Protein AF-F7JMW2-F1 (afdb_monomer)

Sequence (96 aa):
MTRIVNAYLDLAEMRAEEQVPMKMEDWAEQFEGILRLSKKEILTHAGSISAQIAEEHALSEFKKYRVKQDRLYQSDFDHVLLELEIKEVSDGKNEQ

Structure (mmCIF, N/CA/C/O backbone):
data_AF-F7JMW2-F1
#
_entry.id   AF-F7JMW2-F1
#
loop_
_atom_site.group_PDB
_atom_site.id
_atom_site.type_symbol
_atom_site.label_atom_id
_atom_site.label_alt_id
_atom_site.label_comp_id
_atom_site.label_asym_id
_atom_site.label_entity_id
_atom_site.label_seq_id
_atom_site.pdbx_PDB_ins_code
_atom_site.Cartn_x
_atom_site.Cartn_y
_atom_site.Cartn_z
_atom_site.occupancy
_atom_site.B_iso_or_equiv
_atom_site.auth_seq_id
_atom_site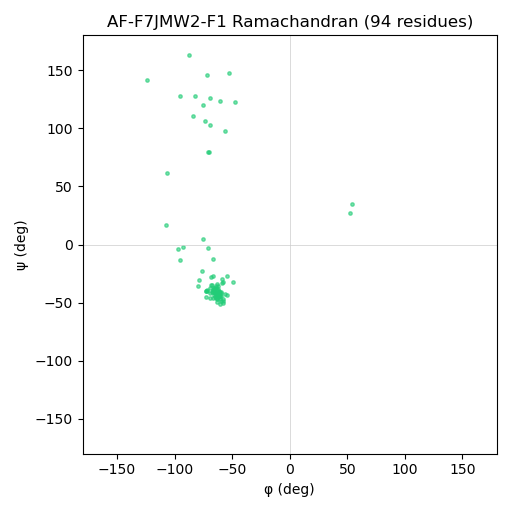.auth_comp_id
_atom_site.auth_asym_id
_atom_site.auth_atom_id
_atom_site.pdbx_PDB_model_num
ATOM 1 N N . MET A 1 1 ? 7.131 -12.615 2.419 1.00 55.97 1 MET A N 1
ATOM 2 C CA . MET A 1 1 ? 6.375 -11.359 2.205 1.00 55.97 1 MET A CA 1
ATOM 3 C C . MET A 1 1 ? 4.855 -11.570 2.243 1.00 55.97 1 MET A C 1
ATOM 5 O O . MET A 1 1 ? 4.138 -10.628 2.520 1.00 55.97 1 MET A O 1
ATOM 9 N N . THR A 1 2 ? 4.361 -12.801 2.070 1.00 66.88 2 THR A N 1
ATOM 10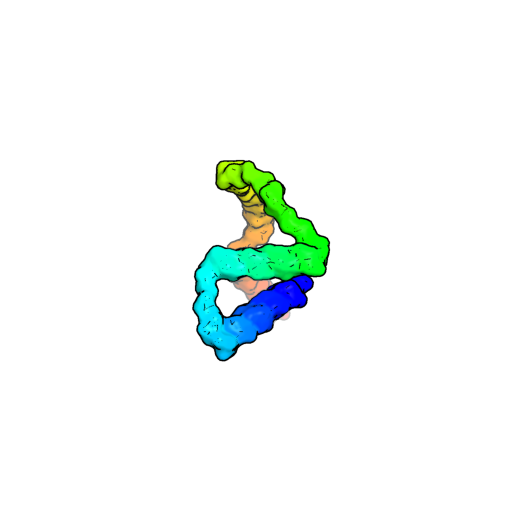 C CA . THR A 1 2 ? 2.931 -13.174 2.021 1.00 66.88 2 THR A CA 1
ATOM 11 C C . THR A 1 2 ? 2.190 -13.231 3.362 1.00 66.88 2 THR A C 1
ATOM 13 O O . THR A 1 2 ? 0.977 -13.090 3.389 1.00 66.88 2 THR A O 1
ATOM 16 N N . ARG A 1 3 ? 2.882 -13.406 4.496 1.00 77.75 3 ARG A N 1
ATOM 17 C CA . ARG A 1 3 ? 2.212 -13.643 5.793 1.00 77.75 3 ARG A CA 1
ATOM 18 C C . ARG A 1 3 ? 1.438 -12.438 6.343 1.00 77.75 3 ARG A C 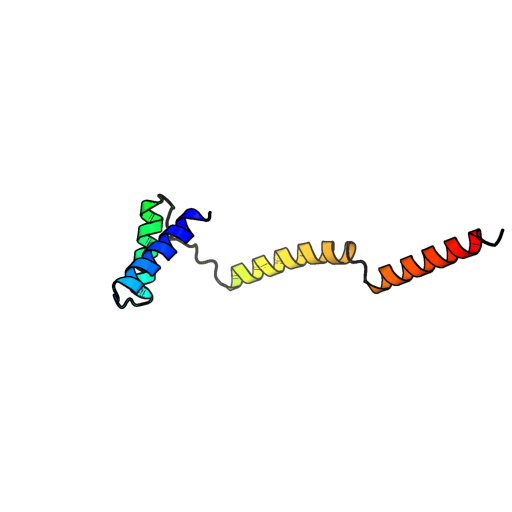1
ATOM 20 O O . ARG A 1 3 ? 0.409 -12.634 6.968 1.00 77.75 3 ARG A O 1
ATOM 27 N N . ILE A 1 4 ? 1.928 -11.217 6.115 1.00 82.31 4 ILE A N 1
ATOM 28 C CA . ILE A 1 4 ? 1.275 -9.985 6.601 1.00 82.31 4 ILE A CA 1
ATOM 29 C C . ILE A 1 4 ? 0.006 -9.702 5.796 1.00 82.31 4 ILE A C 1
ATOM 31 O O . ILE A 1 4 ? -1.012 -9.331 6.363 1.00 82.31 4 ILE A O 1
ATOM 35 N N . VAL A 1 5 ? 0.072 -9.923 4.480 1.00 84.44 5 VAL A N 1
ATOM 36 C CA . VAL A 1 5 ? -1.077 -9.765 3.584 1.00 84.44 5 VAL A CA 1
ATOM 37 C C . VAL A 1 5 ? -2.166 -10.766 3.951 1.00 84.44 5 VAL A C 1
ATOM 39 O O . VAL A 1 5 ? -3.306 -10.360 4.126 1.00 84.44 5 VAL A O 1
ATOM 42 N N . ASN A 1 6 ? -1.808 -12.037 4.154 1.00 88.75 6 ASN A N 1
ATOM 43 C CA . ASN A 1 6 ? -2.772 -13.051 4.584 1.00 88.75 6 ASN A CA 1
ATOM 44 C C . ASN A 1 6 ? -3.416 -12.679 5.924 1.00 88.75 6 ASN A C 1
ATOM 46 O O . ASN A 1 6 ? -4.630 -12.626 6.000 1.00 88.75 6 ASN A O 1
ATOM 50 N N . ALA A 1 7 ? -2.626 -12.291 6.932 1.00 86.06 7 ALA A N 1
ATOM 51 C CA . ALA A 1 7 ? -3.167 -11.879 8.230 1.00 86.06 7 ALA A CA 1
ATOM 52 C C . ALA A 1 7 ? -4.138 -10.685 8.137 1.00 86.06 7 ALA A C 1
ATOM 54 O O . ALA A 1 7 ? -5.080 -10.589 8.919 1.00 86.06 7 ALA A O 1
ATOM 55 N N . TYR A 1 8 ? -3.913 -9.770 7.190 1.00 88.69 8 TYR A N 1
ATOM 56 C CA . TYR A 1 8 ? -4.826 -8.659 6.938 1.00 88.69 8 TYR A CA 1
ATOM 57 C C . TYR A 1 8 ? -6.122 -9.110 6.251 1.00 88.69 8 TYR A C 1
ATOM 59 O O . TYR A 1 8 ? -7.197 -8.638 6.611 1.00 88.69 8 TYR A O 1
ATOM 67 N N . LEU A 1 9 ? -6.034 -10.037 5.294 1.00 91.56 9 LEU A N 1
ATOM 68 C CA . LEU A 1 9 ? -7.208 -10.614 4.637 1.00 91.56 9 LEU A CA 1
ATOM 69 C C . LEU A 1 9 ? -8.047 -11.453 5.609 1.00 91.56 9 LEU A C 1
ATOM 71 O O . LEU A 1 9 ? -9.261 -11.289 5.624 1.00 91.56 9 LEU A O 1
ATOM 75 N N . ASP A 1 10 ? -7.411 -12.244 6.475 1.00 90.56 10 ASP A N 1
ATOM 76 C CA . ASP A 1 10 ? -8.089 -13.038 7.508 1.00 90.56 10 ASP A CA 1
ATOM 77 C C . ASP A 1 10 ? -8.844 -12.125 8.500 1.00 90.56 10 ASP A C 1
ATOM 79 O O . ASP A 1 10 ? -9.972 -12.406 8.904 1.00 90.56 10 ASP A O 1
ATOM 83 N N . LEU A 1 11 ? -8.248 -10.981 8.873 1.00 89.56 11 LEU A N 1
ATOM 84 C CA . LEU A 1 11 ? -8.918 -9.963 9.690 1.00 89.56 11 LEU A CA 1
ATOM 85 C C . LEU A 1 11 ? 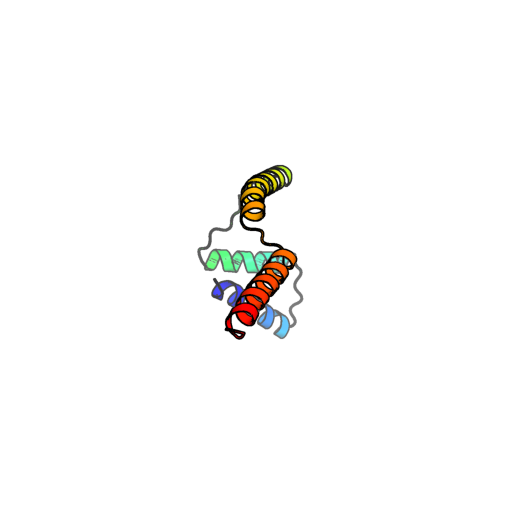-10.125 -9.363 8.964 1.00 89.56 11 LEU A C 1
ATOM 87 O O . LEU A 1 11 ? -11.165 -9.128 9.583 1.00 89.56 11 LEU A O 1
ATOM 91 N N . ALA A 1 12 ? -9.982 -9.096 7.665 1.00 91.00 12 ALA A N 1
ATOM 92 C CA . ALA A 1 12 ? -11.056 -8.526 6.872 1.00 91.00 12 ALA A CA 1
ATOM 93 C C . ALA A 1 12 ? -12.234 -9.492 6.711 1.00 91.00 12 ALA A C 1
ATOM 95 O O . ALA A 1 12 ? -13.386 -9.072 6.817 1.00 91.00 12 ALA A O 1
ATOM 96 N N . GLU A 1 13 ? -11.941 -10.777 6.522 1.00 92.06 13 GLU A N 1
ATOM 97 C CA . GLU A 1 13 ? -12.928 -11.851 6.468 1.00 92.06 13 GLU A CA 1
ATOM 98 C C . GLU A 1 13 ? -13.705 -11.955 7.784 1.00 92.06 13 GLU A C 1
ATOM 100 O O . GLU A 1 13 ? -14.928 -11.839 7.766 1.00 92.06 13 GLU A O 1
ATOM 105 N N . MET A 1 14 ? -13.017 -12.017 8.932 1.00 92.62 14 MET A N 1
ATOM 106 C CA . MET A 1 14 ? -13.679 -12.036 10.246 1.00 92.62 14 MET A CA 1
ATOM 107 C C . MET A 1 14 ? -14.608 -10.830 10.453 1.00 92.62 14 MET A C 1
ATOM 109 O O . MET A 1 14 ? -15.732 -10.978 10.926 1.00 92.62 14 MET A O 1
ATOM 113 N N . ARG A 1 15 ? -14.180 -9.622 10.067 1.00 89.94 15 ARG A N 1
ATOM 114 C CA . ARG A 1 15 ? -15.008 -8.409 10.202 1.00 89.94 15 ARG A CA 1
ATOM 115 C C . ARG A 1 15 ? -16.228 -8.413 9.285 1.00 89.94 15 ARG A C 1
ATOM 117 O O . ARG A 1 15 ? -17.283 -7.910 9.678 1.00 89.94 15 ARG A O 1
ATOM 124 N N . ALA A 1 16 ? -16.093 -8.983 8.090 1.00 91.75 16 ALA A N 1
ATOM 125 C CA . ALA A 1 16 ? -17.203 -9.165 7.165 1.00 91.75 16 ALA A CA 1
ATOM 126 C C . ALA A 1 16 ? -18.208 -10.208 7.685 1.00 91.75 16 ALA A C 1
ATOM 128 O O . ALA A 1 16 ? -19.414 -9.965 7.614 1.00 91.75 16 ALA A O 1
ATOM 129 N N . GLU A 1 17 ? -17.732 -11.319 8.257 1.00 94.06 17 GLU A N 1
ATOM 130 C CA . GLU A 1 17 ? -18.574 -12.344 8.891 1.00 94.06 17 GLU A CA 1
ATOM 131 C C . GLU A 1 17 ? -19.348 -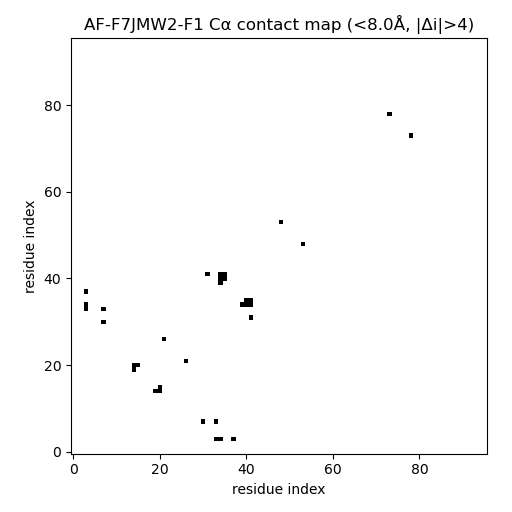11.795 10.097 1.00 94.06 17 GLU A C 1
ATOM 133 O O . GLU A 1 17 ? -20.545 -12.046 10.234 1.00 94.06 17 GLU A O 1
ATOM 138 N N . GLU A 1 18 ? -18.697 -10.983 10.934 1.00 93.94 18 GLU A N 1
ATOM 139 C CA . GLU A 1 18 ? -19.320 -10.307 12.080 1.00 93.94 18 GLU A CA 1
ATOM 140 C C . GLU A 1 18 ? -20.277 -9.168 11.675 1.00 93.94 18 GLU A C 1
ATOM 142 O O . GLU A 1 18 ? -20.908 -8.557 12.539 1.00 93.94 18 GLU A O 1
ATOM 147 N N . GLN A 1 19 ? -20.398 -8.868 10.375 1.00 92.75 19 GLN A N 1
ATOM 148 C CA . GLN A 1 19 ? -21.200 -7.766 9.833 1.00 92.75 19 GLN A CA 1
ATOM 149 C C . GLN A 1 19 ? -20.857 -6.406 10.457 1.00 92.75 19 GLN A C 1
ATOM 151 O O . GLN A 1 19 ? -21.728 -5.550 10.624 1.00 92.75 19 GLN A O 1
ATOM 156 N N . VAL A 1 20 ? -19.583 -6.186 10.792 1.00 90.44 20 VAL A N 1
ATOM 157 C CA . VAL A 1 20 ? -19.118 -4.914 11.348 1.00 90.44 20 VAL A CA 1
ATOM 158 C C . VAL A 1 20 ? -18.828 -3.958 10.190 1.00 90.44 20 VAL A C 1
ATOM 160 O O . VAL A 1 20 ? -17.865 -4.170 9.449 1.00 90.44 20 VAL A O 1
ATOM 163 N N . PRO A 1 21 ? -19.627 -2.893 9.991 1.00 87.44 21 PRO A N 1
ATOM 164 C CA . PRO A 1 21 ? -19.336 -1.913 8.957 1.00 87.44 21 PRO A CA 1
ATOM 165 C C . PRO A 1 21 ? -18.084 -1.120 9.341 1.00 87.44 21 PRO A C 1
ATOM 167 O O . PRO A 1 21 ? -18.020 -0.529 10.417 1.00 87.44 21 PRO A O 1
ATOM 170 N N . MET A 1 22 ? -17.104 -1.081 8.441 1.00 88.12 22 MET A N 1
ATOM 171 C CA . MET A 1 22 ? -15.853 -0.340 8.617 1.00 88.12 22 MET A CA 1
ATOM 172 C C . MET A 1 22 ? -15.647 0.637 7.460 1.00 88.12 22 MET A C 1
ATOM 174 O O . MET A 1 22 ? -15.949 0.323 6.304 1.00 88.12 22 MET A O 1
ATOM 178 N N . LYS A 1 23 ? -15.123 1.826 7.759 1.00 91.50 23 LYS A N 1
ATOM 179 C CA . LYS A 1 23 ? -14.709 2.816 6.759 1.00 91.50 23 LYS A CA 1
ATOM 180 C C . LYS A 1 23 ? -13.269 2.564 6.324 1.00 91.50 23 LYS A C 1
ATOM 182 O O . LYS A 1 23 ? -12.500 1.898 7.008 1.00 91.50 23 LYS A O 1
ATOM 187 N N . MET A 1 24 ? -12.877 3.151 5.192 1.00 88.50 24 MET A N 1
ATOM 188 C CA . MET A 1 24 ? -11.498 3.053 4.686 1.00 88.50 24 MET A CA 1
ATOM 189 C C . MET A 1 24 ? -10.449 3.588 5.673 1.00 88.50 24 MET A C 1
ATOM 191 O O . MET A 1 24 ? -9.329 3.091 5.689 1.00 88.50 24 MET A O 1
ATOM 195 N N . GLU A 1 25 ? -10.815 4.563 6.507 1.00 89.50 25 GLU A N 1
ATOM 196 C CA . GLU A 1 25 ? -9.962 5.081 7.585 1.00 89.50 25 GLU A CA 1
ATOM 197 C C . GLU A 1 25 ? -9.701 4.012 8.657 1.00 89.50 25 GLU A C 1
ATOM 199 O O . GLU A 1 25 ? -8.550 3.774 9.018 1.00 89.50 25 GLU A O 1
ATOM 204 N N . ASP A 1 26 ? -10.745 3.295 9.083 1.00 88.88 26 ASP A N 1
ATOM 205 C CA . ASP A 1 26 ? -10.642 2.230 10.087 1.00 88.88 26 ASP A CA 1
ATOM 206 C C . ASP A 1 26 ? -9.757 1.078 9.578 1.00 88.88 26 ASP A C 1
ATOM 208 O O . ASP A 1 26 ? -8.935 0.530 10.312 1.00 88.88 26 ASP A O 1
ATOM 212 N N . TRP A 1 27 ? -9.879 0.732 8.291 1.00 90.12 27 TRP A N 1
ATOM 213 C CA . TRP A 1 27 ? -9.031 -0.270 7.637 1.00 90.12 27 TRP A CA 1
ATOM 214 C C . TRP A 1 27 ? -7.548 0.113 7.643 1.00 90.12 27 TRP A C 1
ATOM 216 O O . TRP A 1 27 ? -6.690 -0.740 7.895 1.00 90.12 27 TRP A O 1
ATOM 226 N N . ALA A 1 28 ? -7.239 1.390 7.402 1.00 87.00 28 ALA A N 1
ATOM 227 C CA . ALA A 1 28 ? -5.870 1.889 7.446 1.00 87.00 28 ALA A CA 1
ATOM 228 C C . ALA A 1 28 ? -5.271 1.771 8.858 1.00 87.00 28 ALA A C 1
ATOM 230 O O . ALA A 1 28 ? -4.138 1.308 9.000 1.00 87.00 28 ALA A O 1
ATOM 231 N N . GLU A 1 29 ? -6.045 2.097 9.896 1.00 87.75 29 GLU A N 1
ATOM 232 C CA . GLU A 1 29 ? -5.613 1.969 11.292 1.00 87.75 29 GLU A CA 1
ATOM 233 C C . GLU A 1 29 ? -5.347 0.503 11.682 1.00 87.75 29 GLU A C 1
ATOM 235 O O . GLU A 1 29 ? -4.318 0.190 12.290 1.00 87.75 29 GLU A O 1
ATOM 240 N N . GLN A 1 30 ? -6.218 -0.430 11.276 1.00 86.81 30 GLN A N 1
ATOM 241 C CA . GLN A 1 30 ? -6.008 -1.861 11.535 1.00 86.81 30 GLN A CA 1
ATOM 242 C C . GLN A 1 30 ? -4.752 -2.400 10.838 1.00 86.81 30 GLN A C 1
ATOM 244 O O . GLN A 1 30 ? -3.975 -3.153 11.435 1.00 86.81 30 GLN A O 1
ATOM 249 N N . PHE A 1 31 ? -4.524 -2.000 9.584 1.00 85.25 31 PHE A N 1
ATOM 250 C CA . PHE A 1 31 ? -3.320 -2.378 8.849 1.00 85.25 31 PHE A CA 1
ATOM 251 C C . PHE A 1 31 ? -2.056 -1.838 9.526 1.00 85.25 31 PHE A C 1
ATOM 253 O O . PHE A 1 31 ? -1.074 -2.567 9.696 1.00 85.25 31 PHE A O 1
ATOM 260 N N . GLU A 1 32 ? -2.091 -0.584 9.976 1.00 83.12 32 GLU A N 1
ATOM 261 C CA . GLU A 1 32 ? -1.001 0.029 10.726 1.00 83.12 32 GLU A CA 1
ATOM 262 C C . GLU A 1 32 ? -0.709 -0.742 12.027 1.00 83.12 32 GLU A C 1
ATOM 264 O O . GLU A 1 32 ? 0.452 -1.024 12.342 1.00 83.12 32 GLU A O 1
ATOM 269 N N . GLY A 1 33 ? -1.749 -1.180 12.741 1.00 84.56 33 GLY A N 1
ATOM 270 C CA . GLY A 1 33 ? -1.631 -2.056 13.909 1.00 84.56 33 GLY A CA 1
ATOM 271 C C . GLY A 1 33 ? -0.923 -3.382 13.602 1.00 84.56 33 GLY A C 1
ATOM 272 O O . GLY A 1 33 ? 0.012 -3.766 14.312 1.00 84.56 33 GLY A O 1
ATOM 273 N N . ILE A 1 34 ? -1.296 -4.056 12.510 1.00 83.81 34 ILE A N 1
ATOM 274 C CA . ILE A 1 34 ? -0.645 -5.301 12.064 1.00 83.81 34 ILE A CA 1
ATOM 275 C C . ILE A 1 34 ? 0.837 -5.063 11.738 1.00 83.81 34 ILE A C 1
ATOM 277 O O . ILE A 1 34 ? 1.701 -5.863 12.117 1.00 83.81 34 ILE A O 1
ATOM 281 N N . LEU A 1 35 ? 1.161 -3.945 11.082 1.00 82.81 35 LEU A N 1
ATOM 282 C CA . LEU A 1 35 ? 2.546 -3.580 10.793 1.00 82.81 35 LEU A CA 1
ATOM 283 C C . LEU A 1 35 ? 3.362 -3.384 12.081 1.00 82.81 35 LE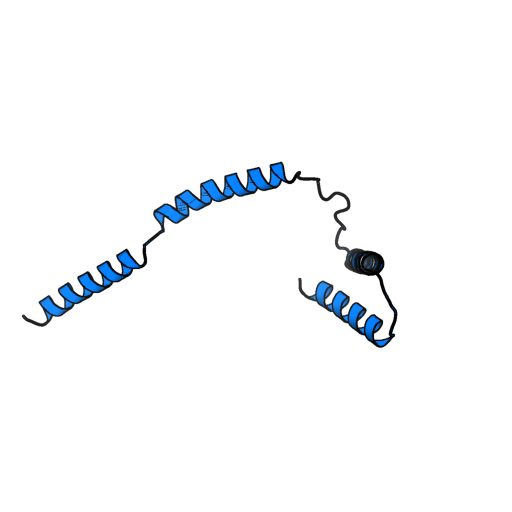U A C 1
ATOM 285 O O . LEU A 1 35 ? 4.440 -3.981 12.194 1.00 82.81 35 LEU A O 1
ATOM 289 N N . ARG A 1 36 ? 2.822 -2.671 13.083 1.00 79.88 36 ARG A N 1
ATOM 290 C CA . ARG A 1 36 ? 3.461 -2.493 14.408 1.00 79.88 36 ARG A CA 1
ATOM 291 C C . ARG A 1 36 ? 3.735 -3.828 15.089 1.00 79.88 36 ARG A C 1
ATOM 293 O O . ARG A 1 36 ? 4.855 -4.071 15.540 1.00 79.88 36 ARG A O 1
ATOM 300 N N . LEU A 1 37 ? 2.736 -4.711 15.129 1.00 78.31 37 LEU A N 1
ATOM 301 C CA . LEU A 1 37 ? 2.844 -6.036 15.750 1.00 78.31 37 LEU A CA 1
ATOM 302 C C . LEU A 1 37 ? 3.897 -6.912 15.064 1.00 78.31 37 LEU A C 1
ATOM 304 O O . LEU A 1 37 ? 4.638 -7.638 15.727 1.00 78.31 37 LEU A O 1
ATOM 308 N N . SER A 1 38 ? 4.028 -6.797 13.742 1.00 75.75 38 SER A N 1
ATOM 309 C CA . SER A 1 38 ? 5.039 -7.519 12.963 1.00 75.75 38 SER A CA 1
ATOM 310 C C . SER A 1 38 ? 6.468 -6.962 13.103 1.00 75.75 38 SER A C 1
ATOM 312 O O . SER A 1 38 ? 7.378 -7.444 12.423 1.00 75.75 38 SER A O 1
ATOM 314 N N . LYS A 1 39 ? 6.682 -5.964 13.981 1.00 69.81 39 LYS A N 1
ATOM 315 C CA . LYS A 1 39 ? 7.938 -5.208 14.150 1.00 69.81 39 LYS A CA 1
ATOM 316 C C . LYS A 1 39 ? 8.469 -4.634 12.831 1.00 69.81 39 LYS A C 1
ATOM 318 O O . LYS A 1 39 ? 9.676 -4.461 12.663 1.00 69.81 39 LYS A O 1
ATOM 323 N N . LYS A 1 40 ? 7.578 -4.375 11.872 1.00 65.81 40 LYS A N 1
ATOM 324 C CA . LYS A 1 40 ? 7.915 -3.634 10.662 1.00 65.81 40 LYS A CA 1
ATOM 325 C C . LYS A 1 40 ? 7.859 -2.158 11.014 1.00 65.81 40 LYS A C 1
ATOM 327 O O . LYS A 1 40 ? 6.875 -1.697 11.587 1.00 65.81 40 LYS A O 1
ATOM 332 N N . GLU A 1 41 ? 8.930 -1.435 10.709 1.00 59.50 41 GLU A N 1
ATOM 333 C CA . GLU A 1 41 ? 8.920 0.014 10.848 1.00 59.50 41 GLU A CA 1
ATOM 334 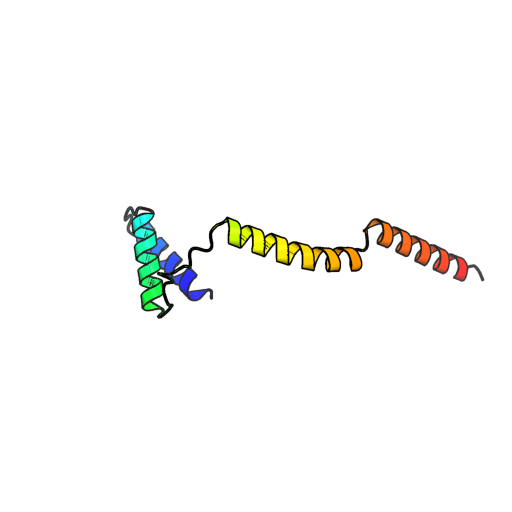C C . GLU A 1 41 ? 7.829 0.580 9.945 1.00 59.50 41 GLU A C 1
ATOM 336 O O . GLU A 1 41 ? 7.803 0.329 8.738 1.00 59.50 41 GLU A O 1
ATOM 341 N N . ILE A 1 42 ? 6.910 1.327 10.547 1.00 61.28 42 ILE A N 1
ATOM 342 C CA . ILE A 1 42 ? 6.003 2.168 9.785 1.00 61.28 42 ILE A CA 1
ATOM 343 C C . ILE A 1 42 ? 6.831 3.359 9.338 1.00 61.28 42 ILE A C 1
ATOM 345 O O . ILE A 1 42 ? 7.384 4.087 10.163 1.00 61.28 42 ILE A O 1
ATOM 349 N N . LEU A 1 43 ? 6.929 3.543 8.026 1.00 61.00 43 LEU A N 1
ATOM 350 C CA . LEU A 1 43 ? 7.570 4.704 7.427 1.00 61.00 43 LEU A CA 1
ATOM 351 C C . LEU A 1 43 ? 6.682 5.935 7.668 1.00 61.00 43 LEU A C 1
ATOM 353 O O . LEU A 1 43 ? 5.939 6.359 6.793 1.00 61.00 43 LEU A O 1
ATOM 357 N N . THR A 1 44 ? 6.743 6.506 8.869 1.00 57.41 44 THR A N 1
ATOM 358 C CA . THR A 1 44 ? 6.082 7.778 9.228 1.00 57.41 44 THR A CA 1
ATOM 359 C C . THR A 1 44 ? 6.692 8.962 8.477 1.00 57.41 44 THR A C 1
ATOM 361 O O . THR A 1 44 ? 6.040 9.958 8.188 1.00 57.41 44 THR A O 1
ATOM 364 N N . HIS A 1 45 ? 7.956 8.809 8.115 1.00 49.56 45 HIS A N 1
ATOM 365 C CA . HIS A 1 45 ? 8.750 9.633 7.222 1.00 49.56 45 HIS A CA 1
ATOM 366 C C . HIS A 1 45 ? 8.945 8.879 5.907 1.00 49.56 45 HIS A C 1
ATOM 368 O O . HIS A 1 45 ? 10.071 8.558 5.520 1.00 49.56 45 HIS A O 1
ATOM 374 N N . ALA A 1 46 ? 7.850 8.568 5.207 1.00 51.97 46 ALA A N 1
ATOM 375 C CA . ALA A 1 46 ? 7.949 8.461 3.759 1.00 51.97 46 ALA A CA 1
ATOM 376 C C . ALA A 1 46 ? 8.510 9.812 3.310 1.00 51.97 46 ALA A C 1
ATOM 378 O O . ALA A 1 46 ? 7.791 10.810 3.318 1.00 51.97 46 ALA A O 1
ATOM 379 N N . GLY A 1 47 ? 9.828 9.887 3.087 1.00 52.19 47 GLY A N 1
ATOM 380 C CA . GLY A 1 47 ? 10.459 11.105 2.604 1.00 52.19 47 GLY A CA 1
ATOM 381 C C . GLY A 1 47 ? 9.610 11.577 1.439 1.00 52.19 47 GLY A C 1
ATOM 382 O O . GLY A 1 47 ? 9.331 10.782 0.541 1.00 52.19 47 GLY A O 1
ATOM 383 N N . SER A 1 48 ? 9.095 12.803 1.522 1.00 53.69 48 SER A N 1
ATOM 384 C CA . SER A 1 48 ? 8.234 13.351 0.483 1.00 53.69 48 SER A CA 1
ATOM 385 C C . SER A 1 48 ? 9.119 13.602 -0.731 1.00 53.69 48 SER A C 1
ATOM 387 O O . SER A 1 48 ? 9.633 14.696 -0.947 1.00 53.69 48 SER A O 1
ATOM 389 N N . ILE A 1 49 ? 9.407 12.536 -1.472 1.00 56.59 49 ILE A N 1
ATOM 390 C CA . ILE A 1 49 ? 9.962 12.619 -2.804 1.00 56.59 49 ILE A CA 1
ATOM 391 C C . ILE A 1 49 ? 8.804 13.190 -3.603 1.00 56.59 49 ILE A C 1
ATOM 393 O O . ILE A 1 49 ? 7.809 12.508 -3.850 1.00 56.59 49 ILE A O 1
ATOM 397 N N . SER A 1 50 ? 8.889 14.486 -3.904 1.00 63.84 50 SER A N 1
ATOM 398 C CA . SER A 1 50 ? 7.886 15.145 -4.725 1.00 63.84 50 SER A CA 1
ATOM 399 C C . SER A 1 50 ? 7.717 14.348 -6.019 1.00 63.84 50 SER A C 1
ATOM 401 O O . SER A 1 50 ? 8.675 13.752 -6.520 1.00 63.84 50 SER A O 1
ATOM 403 N N . ALA A 1 51 ? 6.506 14.336 -6.577 1.00 67.94 51 ALA A N 1
ATOM 404 C CA . ALA A 1 51 ? 6.236 13.648 -7.841 1.00 67.94 51 ALA A CA 1
ATOM 405 C C . ALA A 1 51 ? 7.266 14.013 -8.931 1.00 67.94 51 ALA A C 1
ATOM 407 O O . ALA A 1 51 ? 7.661 13.155 -9.710 1.00 67.94 51 ALA A O 1
ATOM 408 N N . GLN A 1 52 ? 7.780 15.248 -8.898 1.00 69.19 52 GLN A N 1
ATOM 409 C CA . GLN A 1 52 ? 8.852 15.735 -9.768 1.00 69.19 52 GLN A CA 1
ATOM 410 C C . GLN A 1 52 ? 10.172 14.968 -9.607 1.00 69.19 52 GLN A C 1
ATOM 412 O O . GLN A 1 52 ? 10.783 14.603 -10.604 1.00 69.19 52 GLN A O 1
ATOM 417 N N . ILE A 1 53 ? 10.614 14.687 -8.377 1.00 74.44 53 ILE A N 1
ATOM 418 C CA . ILE A 1 53 ? 11.864 13.947 -8.134 1.00 74.44 53 ILE A CA 1
ATOM 419 C C . ILE A 1 53 ? 11.702 12.480 -8.563 1.00 74.44 53 ILE A C 1
ATOM 421 O O . ILE A 1 53 ? 12.622 11.889 -9.127 1.00 74.44 53 ILE A O 1
ATOM 425 N N . ALA A 1 54 ? 10.524 11.890 -8.335 1.00 78.06 54 ALA A N 1
ATOM 426 C CA . ALA A 1 54 ? 10.221 10.539 -8.804 1.00 78.06 54 ALA A CA 1
ATOM 427 C C . ALA A 1 54 ? 10.186 10.459 -10.342 1.00 78.06 54 ALA A C 1
ATOM 429 O O . ALA A 1 54 ? 10.733 9.518 -10.919 1.00 78.06 54 ALA A O 1
ATOM 430 N N . GLU A 1 55 ? 9.596 11.458 -11.003 1.00 79.25 55 GLU A N 1
ATOM 431 C CA . GLU A 1 55 ? 9.566 11.582 -12.462 1.00 79.25 55 GLU A CA 1
ATOM 432 C C . GLU A 1 55 ? 10.975 11.762 -13.038 1.00 79.25 55 GLU A C 1
ATOM 434 O O . GLU A 1 55 ? 11.359 11.054 -13.969 1.00 79.25 55 GLU A O 1
ATOM 439 N N . GLU A 1 56 ? 11.790 12.636 -12.447 1.00 85.81 56 GLU A N 1
ATOM 440 C CA . GLU A 1 56 ? 13.174 12.854 -12.870 1.00 85.81 56 GLU A CA 1
ATOM 441 C C . GLU A 1 56 ? 14.014 11.578 -12.732 1.00 85.81 56 GLU A C 1
ATOM 443 O O . GLU A 1 56 ? 14.745 11.200 -13.655 1.00 85.81 56 GLU A O 1
ATOM 448 N N . HIS A 1 57 ? 13.864 10.864 -11.614 1.00 85.44 57 HIS A N 1
ATOM 449 C CA . HIS A 1 57 ? 14.531 9.586 -11.392 1.00 85.44 57 HIS A CA 1
ATOM 450 C C . HIS A 1 57 ? 14.081 8.526 -12.410 1.00 85.44 57 HIS A C 1
ATOM 452 O O . HIS A 1 57 ? 14.920 7.859 -13.019 1.00 85.44 57 HIS A O 1
ATOM 458 N N . ALA A 1 58 ? 12.773 8.404 -12.654 1.00 87.31 58 ALA A N 1
ATOM 459 C CA . ALA A 1 58 ? 12.225 7.476 -13.640 1.00 87.31 58 ALA A CA 1
ATOM 460 C C . ALA A 1 58 ? 12.734 7.780 -15.058 1.00 87.31 58 ALA A C 1
ATOM 462 O O . ALA A 1 58 ? 13.161 6.870 -15.769 1.00 87.31 58 ALA A O 1
ATOM 463 N N . LEU A 1 59 ? 12.763 9.055 -15.459 1.00 89.31 59 LEU A N 1
ATOM 464 C CA . LEU A 1 59 ? 13.281 9.481 -16.761 1.00 89.31 59 LEU A CA 1
ATOM 465 C C . LEU A 1 59 ? 14.790 9.237 -16.892 1.00 89.31 59 LEU A C 1
ATOM 467 O O . LEU A 1 59 ? 15.262 8.865 -17.969 1.00 89.31 59 LEU A O 1
ATOM 471 N N . SER A 1 60 ? 15.556 9.441 -15.818 1.00 90.06 60 SER A N 1
ATOM 472 C CA . SER A 1 60 ? 16.999 9.177 -15.783 1.00 90.06 60 SER A CA 1
ATOM 473 C C . SER A 1 60 ? 17.304 7.691 -15.985 1.00 90.06 60 SER A C 1
ATOM 475 O O . SER A 1 60 ? 18.093 7.329 -16.864 1.00 90.06 60 SER A O 1
ATOM 477 N N . GLU A 1 61 ? 16.626 6.816 -15.241 1.00 89.31 61 GLU A N 1
ATOM 478 C CA . GLU A 1 61 ? 16.785 5.366 -15.380 1.00 89.31 61 GLU A CA 1
ATOM 479 C C . GLU A 1 61 ? 16.267 4.858 -16.732 1.00 89.31 61 GLU A C 1
ATOM 481 O O . GLU A 1 61 ? 16.936 4.055 -17.390 1.00 89.31 61 GLU A O 1
ATOM 486 N N . PHE A 1 62 ? 15.148 5.399 -17.224 1.00 88.50 62 PHE A N 1
ATOM 487 C CA . PHE A 1 62 ? 14.626 5.077 -18.552 1.00 88.50 62 PHE A CA 1
ATOM 488 C C . PHE A 1 62 ? 15.627 5.415 -19.663 1.00 88.50 62 PHE A C 1
ATOM 490 O O . PHE A 1 62 ? 15.870 4.589 -20.541 1.00 88.50 62 PHE A O 1
ATOM 497 N N . LYS A 1 63 ? 16.280 6.585 -19.617 1.00 88.62 63 LYS A N 1
ATOM 498 C CA . LYS A 1 63 ? 17.308 6.963 -20.606 1.00 88.62 63 LYS A CA 1
ATOM 499 C C . LYS A 1 63 ? 18.481 5.981 -20.620 1.00 88.62 63 LYS A C 1
ATOM 501 O O . LYS A 1 63 ? 18.956 5.625 -21.698 1.00 88.62 63 LYS A O 1
ATOM 506 N N . LYS A 1 64 ? 18.936 5.525 -19.447 1.00 88.06 64 LYS A N 1
ATOM 507 C CA . LYS A 1 64 ? 20.012 4.523 -19.335 1.00 88.06 64 LYS A CA 1
ATOM 508 C C . LYS A 1 64 ? 19.583 3.176 -19.913 1.00 88.06 64 LYS A C 1
ATOM 510 O O . LYS A 1 64 ? 20.377 2.520 -20.587 1.00 88.06 64 LYS A O 1
ATOM 515 N N . TYR A 1 65 ? 18.346 2.764 -19.646 1.00 84.62 65 TYR A N 1
ATOM 516 C CA . TYR A 1 65 ? 17.817 1.492 -20.123 1.00 84.62 65 TYR A CA 1
ATOM 517 C C . TYR A 1 65 ? 17.541 1.504 -21.630 1.00 84.62 65 TYR A C 1
ATOM 519 O O . TYR A 1 65 ? 17.912 0.552 -22.309 1.00 84.62 65 TYR A O 1
ATOM 527 N N . ARG A 1 66 ? 17.014 2.604 -22.181 1.00 86.69 66 ARG A N 1
ATOM 528 C CA . ARG A 1 66 ? 16.731 2.757 -23.616 1.00 86.69 66 ARG A CA 1
ATOM 529 C C . ARG A 1 66 ? 17.958 2.491 -24.485 1.00 86.69 66 ARG A C 1
ATOM 531 O O . ARG A 1 66 ? 17.870 1.749 -25.445 1.00 86.69 66 ARG A O 1
ATOM 538 N N . VAL A 1 67 ? 19.128 3.012 -24.105 1.00 82.88 67 VAL A N 1
ATOM 539 C CA . VAL A 1 67 ? 20.378 2.774 -24.856 1.00 82.88 67 VAL A CA 1
ATOM 540 C C . VAL A 1 67 ? 20.768 1.293 -24.869 1.00 82.88 67 VAL A C 1
ATOM 542 O O . VAL A 1 67 ? 21.345 0.813 -25.842 1.00 82.88 67 VAL A O 1
ATOM 545 N N . LYS A 1 68 ? 20.480 0.556 -23.791 1.00 81.56 68 LYS A N 1
ATOM 546 C CA . LYS A 1 68 ? 20.692 -0.896 -23.757 1.00 81.56 68 LYS A CA 1
ATOM 547 C C . LYS A 1 68 ? 19.653 -1.609 -24.614 1.00 81.56 68 LYS A C 1
ATOM 549 O O . LYS A 1 68 ? 20.032 -2.470 -25.396 1.00 81.56 68 LYS A O 1
ATOM 554 N N . GLN A 1 69 ? 18.385 -1.226 -24.492 1.00 79.19 69 GLN A N 1
ATOM 555 C CA . GLN A 1 69 ? 17.293 -1.787 -25.276 1.00 79.19 69 GLN A CA 1
ATOM 556 C C . GLN A 1 69 ? 17.544 -1.610 -26.774 1.00 79.19 69 GLN A C 1
ATOM 558 O O . GLN A 1 69 ? 17.552 -2.607 -27.472 1.00 79.19 69 GLN A O 1
ATOM 563 N N . ASP A 1 70 ? 17.875 -0.407 -27.244 1.00 78.06 70 ASP A N 1
ATOM 564 C CA . ASP A 1 70 ? 18.152 -0.131 -28.662 1.00 78.06 70 ASP A CA 1
ATOM 565 C C . ASP A 1 70 ? 19.303 -0.988 -29.219 1.00 78.06 70 ASP A C 1
ATOM 567 O O . ASP A 1 70 ? 19.293 -1.355 -30.387 1.00 78.06 70 ASP A O 1
ATOM 571 N N . ARG A 1 71 ? 20.305 -1.333 -28.395 1.00 77.56 71 ARG A N 1
ATOM 572 C CA . ARG A 1 71 ? 21.436 -2.188 -28.810 1.00 77.56 71 ARG A CA 1
ATOM 573 C C . ARG A 1 71 ? 21.100 -3.675 -28.855 1.00 77.56 71 ARG A C 1
ATOM 575 O O . ARG A 1 71 ? 21.741 -4.410 -29.595 1.00 77.56 71 ARG A O 1
ATOM 582 N N . LEU A 1 72 ? 20.185 -4.117 -27.999 1.00 74.00 72 LEU A N 1
ATOM 583 C CA . LEU A 1 72 ? 19.736 -5.507 -27.903 1.00 74.00 72 LEU A CA 1
ATOM 584 C C . LEU A 1 72 ? 18.442 -5.753 -28.684 1.00 74.00 72 LEU A C 1
ATOM 586 O O . LEU A 1 72 ? 17.972 -6.886 -28.736 1.00 74.00 72 LEU A O 1
ATOM 590 N N . TYR A 1 73 ? 17.855 -4.706 -29.257 1.00 73.25 73 TYR A N 1
ATOM 591 C CA . TYR A 1 73 ? 16.622 -4.797 -30.009 1.00 73.25 73 TYR A CA 1
ATOM 592 C C . TYR A 1 73 ? 16.904 -5.462 -31.354 1.00 73.25 73 TYR A C 1
ATOM 594 O O . TYR A 1 73 ? 17.495 -4.859 -32.247 1.00 73.25 73 TYR A O 1
ATOM 602 N N . GLN A 1 74 ? 16.472 -6.711 -31.479 1.00 69.19 74 GLN A N 1
ATOM 603 C CA . GLN A 1 74 ? 16.219 -7.344 -32.765 1.00 69.19 74 GLN A CA 1
ATOM 604 C C . GLN A 1 74 ? 14.739 -7.182 -33.072 1.00 69.19 74 GLN A C 1
ATOM 606 O O . GLN A 1 74 ? 13.890 -7.494 -32.236 1.00 69.19 74 GLN A O 1
ATOM 611 N N . SER A 1 75 ? 14.427 -6.656 -34.254 1.00 76.50 75 SER A N 1
ATOM 612 C CA . SER A 1 75 ? 13.045 -6.600 -34.700 1.00 76.50 75 SER A CA 1
ATOM 613 C C . SER A 1 75 ? 12.562 -8.006 -35.055 1.00 76.50 75 SER A C 1
ATOM 615 O O . SER A 1 75 ? 13.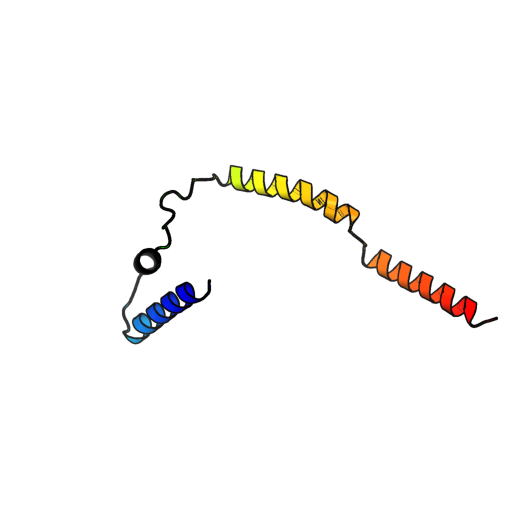313 -8.797 -35.621 1.00 76.50 75 SER A O 1
ATOM 617 N N . ASP A 1 76 ? 11.284 -8.299 -34.816 1.00 68.88 76 ASP A N 1
ATOM 618 C CA . ASP A 1 76 ? 10.648 -9.527 -35.311 1.00 68.88 76 ASP A CA 1
ATOM 619 C C . ASP A 1 76 ? 10.809 -9.680 -36.839 1.00 68.88 76 ASP A C 1
ATOM 621 O O . ASP A 1 76 ? 10.887 -10.791 -37.353 1.00 68.88 76 ASP A O 1
ATOM 625 N N . PHE A 1 77 ? 10.947 -8.566 -37.570 1.00 70.69 77 PHE A N 1
ATOM 626 C CA . PHE A 1 77 ? 11.298 -8.572 -38.991 1.00 70.69 77 PHE A CA 1
ATOM 627 C C . PHE A 1 77 ? 12.724 -9.070 -39.255 1.00 70.69 77 PHE A C 1
ATOM 629 O O . PHE A 1 77 ? 12.919 -9.843 -40.190 1.00 70.69 77 PHE A O 1
ATOM 636 N N . ASP A 1 78 ? 13.701 -8.674 -38.432 1.00 73.75 78 ASP A N 1
ATOM 637 C CA . ASP A 1 78 ? 15.086 -9.152 -38.539 1.00 73.75 78 ASP A CA 1
ATOM 638 C C . ASP A 1 78 ? 15.161 -10.653 -38.237 1.00 73.75 78 ASP A C 1
ATOM 640 O O . ASP A 1 78 ? 15.886 -11.384 -38.909 1.00 73.75 78 ASP A O 1
ATOM 644 N N . HIS A 1 79 ? 14.368 -11.134 -37.272 1.00 75.94 79 HIS A N 1
ATOM 645 C CA . HIS A 1 79 ? 14.232 -12.565 -36.992 1.00 75.94 79 HIS A CA 1
ATOM 646 C C . HIS A 1 79 ? 13.689 -13.339 -38.196 1.00 75.94 79 HIS A C 1
ATOM 648 O O . HIS A 1 79 ? 14.260 -14.361 -38.570 1.00 75.94 79 HIS A O 1
ATOM 654 N N . VAL A 1 80 ? 12.631 -12.837 -38.837 1.00 77.19 80 VAL A N 1
ATOM 655 C CA . VAL A 1 80 ? 12.047 -13.475 -40.026 1.00 77.19 80 VAL A CA 1
ATOM 656 C C . VAL A 1 80 ? 13.021 -13.458 -41.210 1.00 77.19 80 VAL A C 1
ATOM 658 O O . VAL A 1 80 ? 13.111 -14.447 -41.936 1.00 77.19 80 VAL A O 1
ATOM 661 N N . LEU A 1 81 ? 13.777 -12.372 -41.400 1.00 78.12 81 LEU A N 1
ATOM 662 C CA . LEU A 1 81 ? 14.778 -12.281 -42.467 1.00 78.12 81 LEU A CA 1
ATOM 663 C C . LEU A 1 81 ? 15.924 -13.282 -42.254 1.00 78.12 81 LEU A C 1
ATOM 665 O O . LEU A 1 81 ? 16.301 -13.986 -43.186 1.00 78.12 81 LEU A O 1
ATOM 669 N N . LEU A 1 82 ? 16.416 -13.406 -41.016 1.00 78.69 82 LEU A N 1
ATOM 670 C CA . LEU A 1 82 ? 17.422 -14.403 -40.635 1.00 78.69 82 LEU A CA 1
ATOM 671 C C . LEU A 1 82 ? 16.915 -15.837 -40.836 1.00 78.69 82 LEU A C 1
ATOM 673 O O . LEU A 1 82 ? 17.652 -16.687 -41.330 1.00 78.69 82 LEU A O 1
ATOM 677 N N . GLU A 1 83 ? 15.659 -16.127 -40.489 1.00 78.56 83 GLU A N 1
ATOM 678 C CA . GLU A 1 83 ? 15.054 -17.443 -40.735 1.00 78.56 83 GLU A CA 1
ATOM 679 C C . GLU A 1 83 ? 14.938 -17.772 -42.232 1.00 78.56 83 GLU A C 1
ATOM 681 O O . GLU A 1 83 ? 15.115 -18.930 -42.624 1.00 78.56 83 GLU A O 1
ATOM 686 N N . LEU A 1 84 ? 14.661 -16.770 -43.072 1.00 76.69 84 LEU A N 1
ATOM 687 C CA . LEU A 1 84 ? 14.621 -16.910 -44.529 1.00 76.69 84 LEU A CA 1
ATOM 688 C C . LEU A 1 84 ? 16.020 -17.150 -45.115 1.00 76.69 84 LEU A C 1
ATOM 690 O O . LEU A 1 84 ? 16.186 -18.089 -45.892 1.00 76.69 84 LEU A O 1
ATOM 694 N N . GLU A 1 85 ? 17.036 -16.391 -44.692 1.00 73.25 85 GLU A N 1
ATOM 695 C CA . GLU A 1 85 ? 18.431 -16.599 -45.115 1.00 73.25 85 GLU A CA 1
ATOM 696 C C . GLU A 1 85 ? 18.959 -17.985 -44.705 1.00 73.25 85 GLU A C 1
ATOM 698 O O . GLU A 1 85 ? 19.618 -18.668 -45.492 1.00 73.25 85 GLU A O 1
ATOM 703 N N . ILE A 1 86 ? 18.631 -18.455 -43.495 1.00 72.69 86 ILE A N 1
ATOM 704 C CA . ILE A 1 86 ? 19.004 -19.801 -43.027 1.00 72.69 86 ILE A CA 1
ATOM 705 C C . ILE A 1 86 ? 18.336 -20.890 -43.884 1.00 72.69 86 ILE A C 1
ATOM 707 O O . ILE A 1 86 ? 18.970 -21.909 -44.175 1.00 72.69 86 ILE A O 1
ATOM 711 N N . LYS A 1 87 ? 17.086 -20.681 -44.322 1.00 69.06 87 LYS A N 1
ATOM 712 C CA . LYS A 1 87 ? 16.381 -21.609 -45.220 1.00 69.06 87 LYS A CA 1
ATOM 713 C C . LYS A 1 87 ? 17.018 -21.678 -46.604 1.00 69.06 87 LYS A C 1
ATOM 715 O O . LYS A 1 87 ? 17.272 -22.788 -47.068 1.00 69.06 87 LYS A O 1
ATOM 720 N N . GLU A 1 88 ? 17.352 -20.545 -47.221 1.00 65.31 88 GLU A N 1
ATOM 721 C CA . GLU A 1 88 ? 17.993 -20.534 -48.547 1.00 65.31 88 GLU A CA 1
ATOM 722 C C . GLU A 1 88 ? 19.364 -21.231 -48.544 1.00 65.31 88 GLU A C 1
ATOM 724 O O . GLU A 1 88 ? 19.686 -21.994 -49.456 1.00 65.31 88 GLU A O 1
ATOM 729 N N . VAL A 1 89 ? 20.153 -21.057 -47.477 1.00 60.47 89 VAL A N 1
ATOM 730 C CA . VAL A 1 89 ? 21.445 -21.752 -47.316 1.00 60.47 89 VAL A CA 1
ATOM 731 C C . VAL A 1 89 ? 21.268 -23.262 -47.092 1.00 60.47 89 VAL A C 1
ATOM 733 O O . VAL A 1 89 ? 22.159 -24.046 -47.434 1.00 60.47 89 VAL A O 1
ATOM 736 N N . SER A 1 90 ? 20.140 -23.689 -46.514 1.00 57.50 90 SER A N 1
ATOM 737 C CA . SER A 1 90 ? 19.829 -25.107 -46.302 1.00 57.50 90 SER A CA 1
ATOM 738 C C . SER A 1 90 ? 19.311 -25.809 -47.562 1.00 57.50 90 SER A C 1
ATOM 740 O O . SER A 1 90 ? 19.704 -26.949 -47.804 1.00 57.50 90 SER A O 1
ATOM 742 N N . ASP A 1 91 ? 18.527 -25.126 -48.403 1.00 57.69 91 ASP A N 1
ATOM 743 C CA . ASP A 1 91 ? 18.064 -25.667 -49.689 1.00 57.69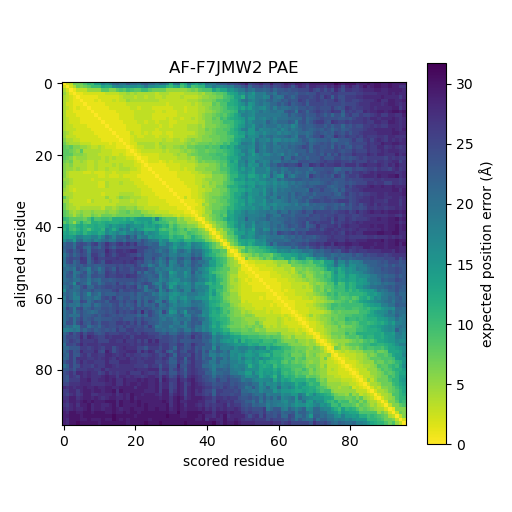 91 ASP A CA 1
ATOM 744 C C . ASP A 1 91 ? 19.202 -25.735 -50.718 1.00 57.69 91 ASP A C 1
ATOM 746 O O . ASP A 1 91 ? 19.367 -26.756 -51.382 1.00 57.69 91 ASP A O 1
ATOM 750 N N . GLY A 1 92 ? 20.094 -24.737 -50.760 1.00 55.25 92 GLY A N 1
ATOM 751 C CA . GLY A 1 92 ? 21.267 -24.757 -51.648 1.00 55.25 92 GLY A CA 1
ATOM 752 C C . GLY A 1 92 ? 22.318 -25.831 -51.321 1.00 55.25 92 GLY A C 1
ATOM 753 O O . GLY A 1 92 ? 23.213 -26.079 -52.127 1.00 55.25 92 GLY A O 1
ATOM 754 N N . LYS A 1 93 ? 22.232 -26.482 -50.151 1.00 54.47 93 LYS A N 1
ATOM 755 C CA . LYS A 1 93 ? 23.081 -27.628 -49.770 1.00 54.47 93 LYS A CA 1
ATOM 756 C C . LYS A 1 93 ? 22.446 -28.990 -50.051 1.00 54.47 93 LYS A C 1
ATOM 758 O O . LYS A 1 93 ? 23.164 -29.982 -50.006 1.00 54.47 93 LYS A O 1
ATOM 763 N N . ASN A 1 94 ? 21.146 -29.044 -50.336 1.00 51.22 94 ASN A N 1
ATOM 764 C CA . ASN A 1 94 ? 20.441 -30.287 -50.660 1.00 51.22 94 ASN A CA 1
ATOM 765 C C . ASN A 1 94 ? 20.391 -30.574 -52.174 1.00 51.22 94 ASN A C 1
ATOM 767 O O . ASN A 1 94 ? 19.888 -31.622 -52.573 1.00 51.22 94 ASN A O 1
ATOM 771 N N . GLU A 1 95 ? 20.929 -29.675 -53.007 1.00 50.00 95 GLU A N 1
ATOM 772 C CA . GLU A 1 95 ? 21.023 -29.832 -54.469 1.00 50.00 95 GLU A CA 1
ATOM 773 C C . GLU A 1 95 ? 22.459 -30.104 -54.986 1.00 50.00 95 GLU A C 1
ATOM 775 O O . GLU A 1 95 ? 22.711 -29.979 -56.186 1.00 50.00 95 GLU A O 1
ATOM 780 N N . GLN A 1 96 ? 23.402 -30.515 -54.121 1.00 41.41 96 GLN A N 1
ATOM 781 C CA . GLN A 1 96 ? 24.717 -31.060 -54.522 1.00 41.41 96 GLN A CA 1
ATOM 782 C C . GLN A 1 96 ? 24.964 -32.463 -53.971 1.00 41.41 96 GLN A C 1
ATOM 784 O O . GLN A 1 96 ? 24.741 -32.673 -52.759 1.00 41.41 96 GLN A O 1
#

Secondary structure (DSSP, 8-state):
-HHHHHHHHHHHHHHHHTT----HHHHHHHHHHHHHHTTPPP-TT-----HHHHHHHHHHHHHHHHHHHHHH---HHHHHHHHHHHHHHHHTTS--

Mean predicted aligned error: 15.86 Å

Radius of gyration: 27.73 Å; Cα contacts (8 Å, |Δi|>4): 17; chains: 1; bounding box: 46×47×70 Å

Solvent-accessible surface area (backbone atoms only — not comparable to full-atom values): 5798 Å² total; per-residue (Å²): 130,62,67,64,59,50,56,50,50,55,51,49,50,54,36,59,73,69,65,56,89,76,52,75,68,57,53,51,53,52,52,51,50,52,36,55,75,70,70,43,83,76,70,87,72,63,72,84,69,46,70,65,57,52,49,51,51,51,53,53,54,46,57,62,47,47,61,52,47,66,73,69,60,72,50,74,65,55,53,53,52,51,55,49,53,54,47,54,60,52,54,69,57,73,78,113

Foldseek 3Di:
DCPLVVVLVVVVVVCVVVVPDDDPVRSVVVSVVSCVVVVHDDPPCPPCCDPVNVVVVVVVVVVVVVVVCVVVDDDPVNVVVVVVVVVVVVVVVVVD

pLDDT: mean 76.92, std 13.03, range [41.41, 94.06]